Protein AF-A0A2V8J2Q5-F1 (afdb_monomer_lite)

Secondary structure (DSSP, 8-state):
--------------------------------TTS-EEEEEE--SBSSSPPEEEEEE--PPPHHHHHHHHHIIIII-HHHHHHHHHHSPP-EEEE-SSSSPEEEEEEEEEE-TTS-EEEEEEESS-TTSS-TTTS-B---S-----

Structure (mmCIF, N/CA/C/O backbone):
data_AF-A0A2V8J2Q5-F1
#
_entry.id   AF-A0A2V8J2Q5-F1
#
loop_
_atom_site.group_PDB
_atom_site.id
_atom_site.type_symbol
_atom_site.label_atom_id
_atom_site.label_alt_id
_atom_site.label_comp_id
_atom_site.label_asym_id
_atom_site.label_entity_id
_atom_site.label_seq_id
_atom_site.pdbx_PDB_ins_code
_atom_site.Cartn_x
_atom_site.Cartn_y
_atom_site.Cartn_z
_atom_site.occupancy
_atom_site.B_iso_or_equiv
_atom_site.auth_seq_id
_atom_site.auth_comp_id
_atom_site.auth_asym_id
_atom_site.auth_atom_id
_atom_site.pdbx_PDB_model_num
ATOM 1 N N . MET A 1 1 ? -79.324 -32.728 1.734 1.00 37.50 1 MET A N 1
ATOM 2 C CA . MET A 1 1 ? -79.249 -34.177 1.435 1.00 37.50 1 MET A CA 1
ATOM 3 C C . MET A 1 1 ? -77.929 -34.724 1.986 1.00 37.50 1 MET A C 1
ATOM 5 O O . MET A 1 1 ? -76.905 -34.124 1.710 1.00 37.50 1 MET A O 1
ATOM 9 N N . LYS A 1 2 ? -78.030 -35.762 2.841 1.00 36.53 2 LYS A N 1
ATOM 10 C CA . LYS A 1 2 ? -77.067 -36.808 3.298 1.00 36.53 2 LYS A CA 1
ATOM 11 C C . LYS A 1 2 ? -75.660 -36.822 2.669 1.00 36.53 2 LYS A C 1
ATOM 13 O O . LYS A 1 2 ? -75.556 -36.625 1.472 1.00 36.53 2 LYS A O 1
ATOM 18 N N . SER A 1 3 ? -74.569 -37.282 3.284 1.00 37.94 3 SER A N 1
ATOM 19 C CA . SER A 1 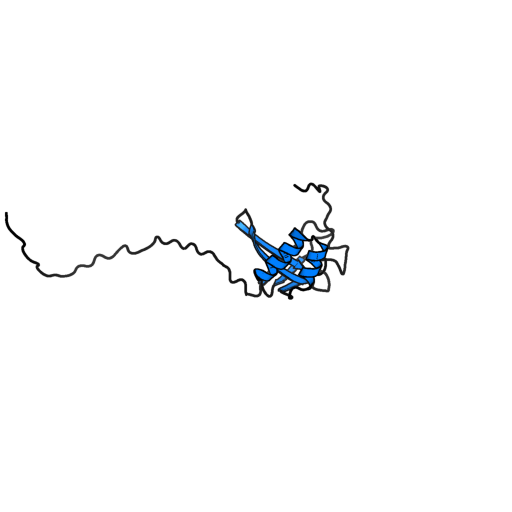3 ? -74.103 -37.591 4.650 1.00 37.94 3 SER A CA 1
ATOM 20 C C . SER A 1 3 ? -72.655 -38.084 4.468 1.00 37.94 3 SER A C 1
ATOM 22 O O . SER A 1 3 ? -72.364 -38.792 3.507 1.00 37.94 3 SER A O 1
ATOM 24 N N . ASN A 1 4 ? -71.778 -37.760 5.414 1.00 47.53 4 ASN A N 1
ATOM 25 C CA . ASN A 1 4 ? -70.384 -38.209 5.499 1.00 47.53 4 ASN A CA 1
ATOM 26 C C . ASN A 1 4 ? -70.269 -39.751 5.608 1.00 47.53 4 ASN A C 1
ATOM 28 O O . ASN A 1 4 ? -70.991 -40.347 6.411 1.00 47.53 4 ASN A O 1
ATOM 32 N N . ARG A 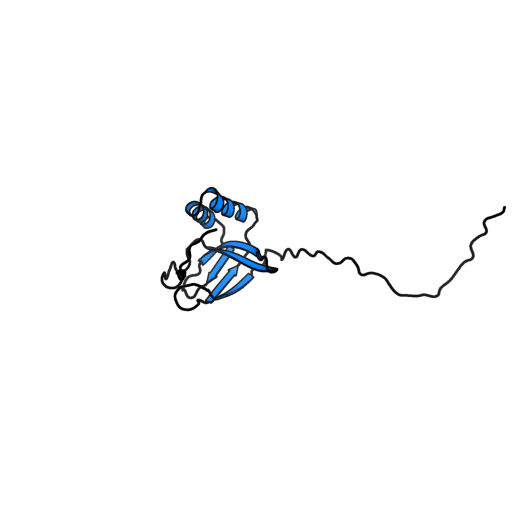1 5 ? -69.335 -40.398 4.886 1.00 42.78 5 ARG A N 1
ATOM 33 C CA . ARG A 1 5 ? -68.896 -41.788 5.151 1.00 42.78 5 ARG A CA 1
ATOM 34 C C . ARG A 1 5 ? -67.396 -41.992 4.893 1.00 42.78 5 ARG A C 1
ATOM 36 O O . ARG A 1 5 ? -66.967 -42.193 3.769 1.00 42.78 5 ARG A O 1
ATOM 43 N N . LEU A 1 6 ? -66.661 -41.957 6.004 1.00 45.00 6 LEU A N 1
ATOM 44 C CA . LEU A 1 6 ? -65.717 -42.965 6.508 1.00 45.00 6 LEU A CA 1
ATOM 45 C C . LEU A 1 6 ? -64.639 -43.558 5.579 1.00 45.00 6 LEU A C 1
ATOM 47 O O . LEU A 1 6 ? -64.903 -44.284 4.627 1.00 45.00 6 LEU A O 1
ATOM 51 N N . LEU A 1 7 ? -63.407 -43.341 6.051 1.00 53.78 7 LEU A N 1
ATOM 52 C CA . LEU A 1 7 ? -62.160 -44.064 5.818 1.00 53.78 7 LEU A CA 1
ATOM 53 C C . LEU A 1 7 ? -62.306 -45.558 5.467 1.00 53.78 7 LEU A C 1
ATOM 55 O O . LEU A 1 7 ? -62.964 -46.314 6.185 1.00 53.78 7 LEU A O 1
ATOM 59 N N . ARG A 1 8 ? -61.476 -46.026 4.525 1.00 44.12 8 ARG A N 1
ATOM 60 C CA . ARG A 1 8 ? -60.914 -47.384 4.581 1.00 44.12 8 ARG A CA 1
ATOM 61 C C . ARG A 1 8 ? -59.429 -47.382 4.193 1.00 44.12 8 ARG A C 1
ATOM 63 O O . ARG A 1 8 ? -58.998 -46.646 3.317 1.00 44.12 8 ARG A O 1
ATOM 70 N N . ARG A 1 9 ? -58.664 -48.155 4.962 1.00 44.25 9 ARG A N 1
ATOM 71 C CA . ARG A 1 9 ? -57.205 -48.147 5.146 1.00 44.25 9 ARG A CA 1
ATOM 72 C C . ARG A 1 9 ? -56.430 -48.897 4.038 1.00 44.25 9 ARG A C 1
ATOM 74 O O . ARG A 1 9 ? -56.754 -50.055 3.825 1.00 44.25 9 ARG A O 1
ATOM 81 N N . GLY A 1 10 ? -55.399 -48.232 3.482 1.00 40.62 10 GLY A N 1
ATOM 82 C CA . GLY A 1 10 ? -54.043 -48.661 3.023 1.00 40.62 10 GLY A CA 1
ATOM 83 C C . GLY A 1 10 ? -53.807 -49.930 2.168 1.00 40.62 10 GLY A C 1
ATOM 84 O O . GLY A 1 10 ? -54.739 -50.691 1.944 1.00 40.62 10 GLY A O 1
ATOM 85 N N . PRO A 1 11 ? -52.541 -50.242 1.781 1.00 48.88 11 PRO A N 1
ATOM 86 C CA . PRO A 1 11 ? -51.331 -49.404 1.698 1.00 48.88 11 PRO A CA 1
ATOM 87 C C . PRO A 1 11 ? -50.552 -49.523 0.350 1.00 48.88 11 PRO A C 1
ATOM 89 O O . PRO A 1 11 ? -50.787 -50.416 -0.450 1.00 48.88 11 PRO A O 1
ATOM 92 N N . ALA A 1 12 ? -49.566 -48.632 0.177 1.00 41.12 12 ALA A N 1
ATOM 93 C CA . ALA A 1 12 ? -48.319 -48.791 -0.589 1.00 41.12 12 ALA A CA 1
ATOM 94 C C . ALA A 1 12 ? -48.363 -49.174 -2.088 1.00 41.12 12 ALA A C 1
ATOM 96 O O . ALA A 1 12 ? -48.420 -50.343 -2.448 1.00 41.12 12 ALA A O 1
ATOM 97 N N . LEU A 1 13 ? -48.060 -48.200 -2.950 1.00 40.56 13 LEU A N 1
ATOM 98 C CA . LEU A 1 13 ? -46.959 -48.366 -3.904 1.00 40.56 13 LEU A CA 1
ATOM 99 C C . LEU A 1 13 ? -46.313 -46.998 -4.159 1.00 40.56 13 LEU A C 1
ATOM 101 O O . LEU A 1 13 ? -46.985 -46.021 -4.480 1.00 40.56 13 LEU A O 1
ATOM 105 N N . ALA A 1 14 ? -45.010 -46.935 -3.912 1.00 44.44 14 ALA A N 1
ATOM 106 C CA . ALA A 1 14 ? -44.181 -45.748 -4.007 1.00 44.44 14 ALA A CA 1
ATOM 107 C C . ALA A 1 14 ? -44.073 -45.234 -5.450 1.00 44.44 14 ALA A C 1
ATOM 109 O O . ALA A 1 14 ? -43.756 -45.997 -6.359 1.00 44.44 14 ALA A O 1
ATOM 110 N N . LEU A 1 15 ? -44.234 -43.923 -5.630 1.00 44.66 15 LEU A N 1
ATOM 111 C CA . LEU A 1 15 ? -43.688 -43.192 -6.770 1.00 44.66 15 LEU A CA 1
ATOM 112 C C . LEU A 1 15 ? -42.799 -42.075 -6.224 1.00 44.66 15 LEU A C 1
ATOM 114 O O . LEU A 1 15 ? -43.253 -41.097 -5.636 1.00 44.66 15 LEU A O 1
ATOM 118 N N . VAL A 1 16 ? -41.502 -42.325 -6.358 1.00 48.34 16 VAL A N 1
ATOM 119 C CA . VAL A 1 16 ? -40.398 -41.386 -6.179 1.00 48.34 16 VAL A CA 1
ATOM 120 C C . VAL A 1 16 ? -40.460 -40.333 -7.298 1.00 48.34 16 VAL A C 1
ATOM 122 O O . VAL A 1 16 ? -40.973 -40.623 -8.375 1.00 48.34 16 VAL A O 1
ATOM 125 N N . VAL A 1 17 ? -39.845 -39.170 -7.039 1.00 42.78 17 VAL A N 1
ATOM 126 C CA . VAL A 1 17 ? -39.362 -38.126 -7.975 1.00 42.78 17 VAL A CA 1
ATOM 127 C C . VAL A 1 17 ? -40.107 -36.784 -7.882 1.00 42.78 17 VAL A C 1
ATOM 129 O O . VAL A 1 17 ? -41.159 -36.594 -8.478 1.00 42.78 17 VAL A O 1
ATOM 132 N N . ALA A 1 18 ? -39.491 -35.840 -7.153 1.00 41.97 18 ALA A N 1
ATOM 133 C CA . ALA A 1 18 ? -39.122 -34.478 -7.595 1.00 41.97 18 ALA A CA 1
ATOM 134 C C . ALA A 1 18 ? -39.064 -33.514 -6.393 1.00 41.97 18 ALA A C 1
ATOM 136 O O . ALA A 1 18 ? -39.869 -32.597 -6.249 1.00 41.97 18 ALA A O 1
ATOM 137 N N . GLY A 1 19 ? -38.110 -33.749 -5.490 1.00 40.06 19 GLY A N 1
ATOM 138 C CA . GLY A 1 19 ? -37.773 -32.818 -4.419 1.00 40.06 19 GLY A CA 1
ATOM 139 C C . GLY A 1 19 ? -36.586 -31.943 -4.815 1.00 40.06 19 GLY A C 1
ATOM 140 O O . GLY A 1 19 ? -35.529 -32.471 -5.141 1.00 40.06 19 GLY A O 1
ATOM 141 N N . THR A 1 20 ? -36.777 -30.626 -4.681 1.00 50.62 20 THR A N 1
ATOM 142 C CA . THR A 1 20 ? -35.773 -29.557 -4.485 1.00 50.62 20 THR A CA 1
ATOM 143 C C . THR A 1 20 ? -34.857 -29.174 -5.654 1.00 50.62 20 THR A C 1
ATOM 145 O O . THR A 1 20 ? -34.080 -30.002 -6.101 1.00 50.62 20 THR A O 1
ATOM 148 N N . LEU A 1 21 ? -34.899 -27.891 -6.069 1.00 45.94 21 LEU A N 1
ATOM 149 C CA . LEU A 1 21 ? -33.755 -27.048 -6.500 1.00 45.94 21 LEU A CA 1
ATOM 150 C C . LEU A 1 21 ? -34.249 -25.672 -7.012 1.00 45.94 21 LEU A C 1
ATOM 152 O O . LEU A 1 21 ? -34.377 -25.458 -8.210 1.00 45.94 21 LEU A O 1
ATOM 156 N N . ALA A 1 22 ? -34.534 -24.723 -6.114 1.00 48.03 22 ALA A N 1
ATOM 157 C CA . ALA A 1 22 ? -34.639 -23.299 -6.479 1.00 48.03 22 ALA A CA 1
ATOM 158 C C . ALA A 1 22 ? -34.432 -22.392 -5.253 1.00 48.03 22 ALA A C 1
ATOM 160 O O . ALA A 1 22 ? -35.303 -21.626 -4.859 1.00 48.03 22 ALA A O 1
ATOM 161 N N . ALA A 1 23 ? -33.268 -22.500 -4.620 1.00 47.06 23 ALA A N 1
ATOM 162 C CA . ALA A 1 23 ? -32.768 -21.475 -3.709 1.00 47.06 23 ALA A CA 1
ATOM 163 C C . ALA A 1 23 ? -31.301 -21.233 -4.065 1.00 47.06 23 ALA A C 1
ATOM 165 O O . ALA A 1 23 ? -30.387 -21.708 -3.396 1.00 47.06 23 ALA A O 1
ATOM 166 N N . SER A 1 24 ? -31.084 -20.556 -5.192 1.00 51.16 24 SER A N 1
ATOM 167 C CA . SER A 1 24 ? -29.772 -20.125 -5.674 1.00 51.16 24 SER A CA 1
ATOM 168 C C . SER A 1 24 ? -29.247 -18.991 -4.790 1.00 51.16 24 SER A C 1
ATOM 170 O O . SER A 1 24 ? -29.347 -17.818 -5.114 1.00 51.16 24 SER A O 1
ATOM 172 N N . ILE A 1 25 ? -28.780 -19.364 -3.605 1.00 49.66 25 ILE A N 1
ATOM 173 C CA . ILE A 1 25 ? -27.554 -18.897 -2.960 1.00 49.66 25 ILE A CA 1
ATOM 174 C C . ILE A 1 25 ? -26.980 -17.571 -3.523 1.00 49.66 25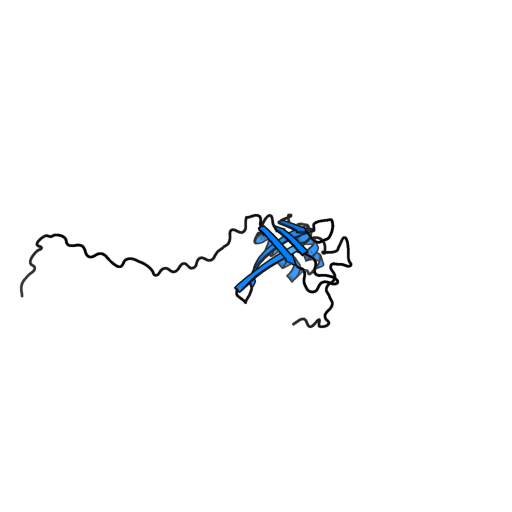 ILE A C 1
ATOM 176 O O . ILE A 1 25 ? -26.067 -17.583 -4.347 1.00 49.66 25 ILE A O 1
ATOM 180 N N . LEU A 1 26 ? -27.409 -16.423 -2.991 1.00 41.59 26 LEU A N 1
ATOM 181 C CA . LEU A 1 26 ? -26.574 -15.215 -2.965 1.00 41.59 26 LEU A CA 1
ATOM 182 C C . LEU A 1 26 ? -25.474 -15.435 -1.916 1.00 41.59 26 LEU A C 1
ATOM 184 O O . LEU A 1 26 ? -25.548 -14.956 -0.787 1.00 41.59 26 LEU A O 1
ATOM 188 N N . ARG A 1 27 ? -24.453 -16.220 -2.266 1.00 48.19 27 ARG A N 1
ATOM 189 C CA . ARG A 1 27 ? -23.185 -16.218 -1.532 1.00 48.19 27 ARG A CA 1
ATOM 190 C C . ARG A 1 27 ? -22.478 -14.931 -1.933 1.00 48.19 27 ARG A C 1
ATOM 192 O O . ARG A 1 27 ? -21.704 -14.920 -2.883 1.00 48.19 27 ARG A O 1
ATOM 199 N N . VAL A 1 28 ? -22.755 -13.850 -1.204 1.00 44.91 28 VAL A N 1
ATOM 200 C CA . VAL A 1 28 ? -21.767 -12.784 -1.025 1.00 44.91 28 VAL A CA 1
ATOM 201 C C . VAL A 1 28 ? -20.544 -13.492 -0.459 1.00 44.91 28 VAL A C 1
ATOM 203 O O . VAL A 1 28 ? -20.524 -13.878 0.709 1.00 44.91 28 VAL A O 1
ATOM 206 N N . GLN A 1 29 ? -19.569 -13.785 -1.316 1.00 43.94 29 GLN A N 1
ATOM 207 C CA . GLN A 1 29 ? -18.270 -14.237 -0.860 1.00 43.94 29 GLN A CA 1
ATOM 208 C C . GLN A 1 29 ? -17.616 -13.029 -0.199 1.00 43.94 29 GLN A C 1
ATOM 210 O O . GLN A 1 29 ? -16.867 -12.279 -0.812 1.00 43.94 29 GLN A O 1
ATOM 215 N N . ALA A 1 30 ? -17.910 -12.835 1.082 1.00 49.88 30 ALA A N 1
ATOM 216 C CA . ALA A 1 30 ? -16.912 -12.298 1.978 1.00 49.88 30 ALA A CA 1
ATOM 217 C C . ALA A 1 30 ? -15.795 -13.352 2.015 1.00 49.88 30 ALA A C 1
ATOM 219 O O . ALA A 1 30 ? -15.808 -14.248 2.859 1.00 49.88 30 ALA A O 1
ATOM 220 N N . GLN A 1 31 ? -14.890 -13.322 1.026 1.00 49.91 31 GLN A N 1
ATOM 221 C CA . GLN A 1 31 ? -13.609 -14.018 1.124 1.00 49.91 31 GLN A CA 1
ATOM 222 C C . GLN A 1 31 ? -13.038 -13.676 2.496 1.00 49.91 31 GLN A C 1
ATOM 224 O O . GLN A 1 31 ? -13.092 -12.520 2.924 1.00 49.91 31 GLN A O 1
ATOM 229 N N . ALA A 1 32 ? -12.603 -14.697 3.229 1.00 51.78 32 ALA A N 1
ATOM 230 C CA . ALA A 1 32 ? -12.105 -14.537 4.581 1.00 51.78 32 ALA A CA 1
ATOM 231 C C . ALA A 1 32 ? -10.915 -13.565 4.556 1.00 51.78 32 ALA A C 1
ATOM 233 O O . ALA A 1 32 ? -9.800 -13.962 4.238 1.00 51.78 32 ALA A O 1
ATOM 234 N N . LYS A 1 33 ? -11.166 -12.289 4.881 1.00 58.72 33 LYS A N 1
ATOM 235 C CA . LYS A 1 33 ? -10.202 -11.174 4.919 1.00 58.72 33 LYS A CA 1
ATOM 236 C C . LYS A 1 33 ? -9.156 -11.324 6.043 1.00 58.72 33 LYS A C 1
ATOM 238 O O . LYS A 1 33 ? -8.818 -10.357 6.718 1.00 58.72 33 LYS A O 1
ATOM 243 N N . GLY A 1 34 ? -8.640 -12.528 6.275 1.00 59.41 34 GLY A N 1
ATOM 244 C CA . GLY A 1 34 ? -7.754 -12.836 7.400 1.00 59.41 34 GLY A CA 1
ATOM 245 C C . GLY A 1 34 ? -6.607 -13.797 7.100 1.00 59.41 34 GLY A C 1
ATOM 246 O O . GLY A 1 34 ? -5.873 -14.125 8.027 1.00 59.41 34 GLY A O 1
ATOM 247 N N . SER A 1 35 ? -6.444 -14.271 5.863 1.00 70.19 35 SER A N 1
ATOM 248 C CA . SER A 1 35 ? -5.312 -15.126 5.487 1.00 70.19 35 SER A CA 1
ATOM 249 C C . SER A 1 35 ? -4.130 -14.325 4.952 1.00 70.19 35 SER A C 1
ATOM 251 O O . SER A 1 35 ? -4.307 -13.247 4.388 1.00 70.19 35 SER A O 1
ATOM 253 N N . VAL A 1 36 ? -2.932 -14.899 5.094 1.00 84.31 36 VAL A N 1
ATOM 254 C CA . VAL A 1 36 ? -1.739 -14.428 4.386 1.00 84.31 36 VAL A CA 1
ATOM 255 C C . VAL A 1 36 ? -1.937 -14.654 2.885 1.00 84.31 36 VAL A C 1
ATOM 257 O O . VAL A 1 36 ? -2.235 -15.773 2.467 1.00 84.31 36 VAL A O 1
ATOM 260 N N . GLU A 1 37 ? -1.753 -13.612 2.082 1.00 92.75 37 GLU A N 1
ATOM 261 C CA . GLU A 1 37 ? -1.920 -13.624 0.630 1.00 92.75 37 GLU A CA 1
ATOM 262 C C . GLU A 1 37 ? -0.618 -13.222 -0.064 1.00 92.75 37 GLU A C 1
ATOM 264 O O . GLU A 1 37 ? 0.082 -12.312 0.374 1.00 92.75 37 GLU A O 1
ATOM 269 N N . ASN A 1 38 ? -0.283 -13.922 -1.149 1.00 94.88 38 ASN A N 1
ATOM 270 C CA . ASN A 1 38 ? 0.937 -13.684 -1.913 1.00 94.88 38 ASN A CA 1
ATOM 271 C C . ASN A 1 38 ? 0.549 -13.291 -3.335 1.00 94.88 38 ASN A C 1
ATOM 273 O O . ASN A 1 38 ? -0.015 -14.101 -4.072 1.00 94.88 38 ASN A O 1
ATOM 277 N N . PHE A 1 39 ? 0.888 -12.070 -3.732 1.00 94.69 39 PHE A N 1
ATOM 278 C CA . PHE A 1 39 ? 0.674 -11.583 -5.088 1.00 94.69 39 PHE A CA 1
ATOM 279 C C . PHE A 1 39 ? 2.003 -11.465 -5.817 1.00 94.69 39 PHE A C 1
ATOM 281 O O . PHE A 1 39 ? 3.021 -11.080 -5.243 1.00 94.69 39 PHE A O 1
ATOM 288 N N . THR A 1 40 ? 1.988 -11.775 -7.107 1.00 94.25 40 THR A N 1
ATOM 289 C CA . THR A 1 40 ? 3.084 -11.466 -8.025 1.00 94.25 40 THR A CA 1
ATOM 290 C C . THR A 1 40 ? 2.508 -10.658 -9.173 1.00 94.25 40 THR A C 1
ATOM 292 O O . THR A 1 40 ? 1.488 -11.031 -9.748 1.00 94.25 40 THR A O 1
ATOM 295 N N . ALA A 1 41 ? 3.146 -9.538 -9.479 1.00 91.81 41 ALA A N 1
ATOM 296 C CA . ALA A 1 41 ? 2.718 -8.604 -10.501 1.00 91.81 41 ALA A CA 1
ATOM 297 C C . ALA A 1 41 ? 3.930 -8.048 -11.253 1.00 91.81 41 ALA A C 1
ATOM 299 O O . ALA A 1 41 ? 5.080 -8.212 -10.846 1.00 91.81 41 ALA A O 1
ATOM 300 N N . THR A 1 42 ? 3.664 -7.363 -12.356 1.00 91.81 42 THR A N 1
ATOM 301 C CA . THR A 1 42 ? 4.672 -6.615 -13.104 1.00 91.81 42 THR A CA 1
ATOM 302 C C . THR A 1 42 ? 4.210 -5.174 -13.207 1.00 91.81 42 THR A C 1
ATOM 304 O O . THR A 1 42 ? 3.065 -4.913 -13.582 1.00 91.81 42 THR A O 1
ATOM 307 N N . ALA A 1 43 ? 5.084 -4.239 -12.845 1.00 89.19 43 ALA A N 1
ATOM 308 C CA . ALA A 1 43 ? 4.781 -2.822 -12.906 1.00 89.19 43 ALA A CA 1
ATOM 309 C C . ALA A 1 43 ? 4.571 -2.370 -14.358 1.00 89.19 43 ALA A C 1
ATOM 311 O O . ALA A 1 43 ? 5.298 -2.767 -15.269 1.00 89.19 43 ALA A O 1
ATOM 312 N N . VAL A 1 44 ? 3.591 -1.494 -14.563 1.00 89.00 44 VAL A N 1
ATOM 313 C CA . VAL A 1 44 ? 3.314 -0.849 -15.852 1.00 89.00 44 VAL A CA 1
ATOM 314 C C . VAL A 1 44 ? 3.418 0.664 -15.696 1.00 89.00 44 VAL A C 1
ATOM 316 O O . VAL A 1 44 ? 3.191 1.193 -14.610 1.00 89.00 44 VAL A O 1
ATOM 319 N N . ASN A 1 45 ? 3.744 1.371 -16.783 1.00 86.00 45 ASN A N 1
ATOM 320 C CA . ASN A 1 45 ? 3.890 2.836 -16.809 1.00 86.00 45 ASN A CA 1
ATOM 321 C C . ASN A 1 45 ? 4.926 3.407 -15.819 1.00 86.00 45 ASN A C 1
ATOM 323 O O . ASN A 1 45 ? 4.828 4.568 -15.420 1.00 86.00 45 ASN A O 1
ATOM 327 N N . VAL A 1 46 ? 5.935 2.615 -15.459 1.00 82.88 46 VAL A N 1
ATOM 328 C CA . VAL A 1 46 ? 7.136 3.076 -14.751 1.00 82.88 46 VAL A CA 1
ATOM 329 C C . VAL A 1 46 ? 8.282 3.285 -15.741 1.00 82.88 46 VAL A C 1
ATOM 331 O O . VAL A 1 46 ? 8.303 2.677 -16.814 1.00 82.88 46 VAL A O 1
ATOM 334 N N . THR A 1 47 ? 9.216 4.174 -15.420 1.00 79.44 47 THR A N 1
ATOM 335 C CA . THR A 1 47 ? 10.406 4.419 -16.236 1.00 79.44 47 THR A CA 1
ATOM 336 C C . THR A 1 47 ? 11.341 3.215 -16.212 1.00 79.44 47 THR A C 1
ATOM 338 O O . THR A 1 47 ? 11.613 2.668 -15.149 1.00 79.44 47 THR A O 1
ATOM 341 N N . GLY A 1 48 ? 11.921 2.874 -17.363 1.00 74.62 48 GLY A N 1
ATOM 342 C CA . GLY A 1 48 ? 12.828 1.732 -17.486 1.00 74.62 48 GLY A CA 1
ATOM 343 C C . GLY A 1 48 ? 12.100 0.445 -17.875 1.00 74.62 48 GLY A C 1
ATOM 344 O O . GLY A 1 48 ? 11.044 0.486 -18.506 1.00 74.62 48 GLY A O 1
ATOM 345 N N . ALA A 1 49 ? 12.707 -0.700 -17.563 1.00 73.62 49 ALA A N 1
ATOM 346 C CA . ALA A 1 49 ? 12.093 -2.000 -17.809 1.00 73.62 49 ALA A CA 1
ATOM 347 C C . ALA A 1 49 ? 10.965 -2.265 -16.792 1.00 73.62 49 ALA A C 1
ATOM 349 O O . ALA A 1 49 ? 11.096 -1.844 -15.642 1.00 73.62 49 ALA A O 1
ATOM 350 N N . PRO A 1 50 ? 9.886 -2.974 -17.180 1.00 81.31 50 PRO A N 1
ATOM 351 C CA . PRO A 1 50 ? 8.858 -3.411 -16.241 1.00 81.31 50 PRO A CA 1
ATOM 352 C C . PRO A 1 50 ? 9.468 -4.161 -15.048 1.00 81.31 50 PRO A C 1
ATOM 354 O O . PRO A 1 50 ? 10.163 -5.161 -15.233 1.00 81.31 50 PRO A O 1
ATOM 357 N N . ASP A 1 51 ? 9.212 -3.670 -13.835 1.00 85.81 51 ASP A N 1
ATOM 358 C CA . ASP A 1 51 ? 9.781 -4.218 -12.601 1.00 85.81 51 ASP A CA 1
ATOM 359 C C . ASP A 1 51 ? 8.865 -5.317 -12.028 1.00 85.81 51 ASP A C 1
ATOM 361 O O . ASP A 1 51 ? 7.660 -5.074 -11.868 1.00 85.81 51 ASP A O 1
ATOM 365 N N . PRO A 1 52 ? 9.365 -6.534 -11.735 1.00 90.25 52 PRO A N 1
ATOM 366 C CA . PRO A 1 52 ? 8.584 -7.527 -11.011 1.00 90.25 52 PRO A CA 1
ATOM 367 C C . PRO A 1 52 ? 8.329 -7.065 -9.574 1.00 90.25 52 PRO A C 1
ATOM 369 O O . PRO A 1 52 ? 9.238 -6.650 -8.858 1.00 90.25 52 PRO A O 1
ATOM 372 N N . VAL A 1 53 ? 7.080 -7.197 -9.138 1.00 92.56 53 VAL A N 1
ATOM 373 C CA . VAL A 1 53 ? 6.638 -6.855 -7.788 1.00 92.56 53 VAL A CA 1
ATOM 374 C C . VAL A 1 53 ? 6.056 -8.091 -7.127 1.00 92.56 53 VAL A C 1
ATOM 376 O O . VAL A 1 53 ? 5.196 -8.763 -7.699 1.00 92.56 53 VAL A O 1
ATOM 379 N N . LYS A 1 54 ? 6.484 -8.367 -5.898 1.00 95.12 54 LYS A N 1
ATOM 380 C CA . LYS A 1 54 ? 5.824 -9.334 -5.020 1.00 95.12 54 LYS A CA 1
ATOM 381 C C . LYS A 1 54 ? 5.194 -8.615 -3.842 1.00 95.12 54 LYS A C 1
ATOM 383 O O . LYS A 1 54 ? 5.786 -7.685 -3.301 1.00 95.12 54 LYS A O 1
ATOM 388 N N . ILE A 1 55 ? 4.009 -9.050 -3.440 1.00 95.81 55 ILE A N 1
ATOM 389 C CA . ILE A 1 55 ? 3.305 -8.500 -2.284 1.00 95.81 55 ILE A CA 1
ATOM 390 C C . ILE A 1 55 ? 2.979 -9.659 -1.358 1.00 95.81 55 ILE A C 1
ATOM 392 O O . ILE A 1 55 ? 2.171 -10.515 -1.714 1.00 95.81 55 ILE A O 1
ATOM 396 N N . ASP A 1 56 ? 3.590 -9.654 -0.181 1.00 95.81 56 ASP A N 1
ATOM 397 C CA . ASP A 1 56 ? 3.294 -10.603 0.885 1.00 95.81 56 ASP A CA 1
ATOM 398 C C . ASP A 1 56 ? 2.385 -9.890 1.886 1.00 95.81 56 ASP A C 1
ATOM 400 O O . ASP A 1 56 ? 2.842 -9.117 2.735 1.00 95.81 56 ASP A O 1
ATOM 404 N N . LEU A 1 57 ? 1.077 -10.087 1.749 1.00 95.69 57 LEU A N 1
ATOM 405 C CA . LEU A 1 57 ? 0.073 -9.470 2.600 1.00 95.69 57 LEU A CA 1
ATOM 406 C C . LEU A 1 57 ? -0.233 -10.395 3.776 1.00 95.69 57 LEU A C 1
ATOM 408 O O . LEU A 1 57 ? -0.755 -11.484 3.595 1.00 95.69 57 LEU A O 1
ATOM 412 N N . LEU A 1 58 ? 0.080 -9.966 4.994 1.00 95.00 58 LEU A N 1
ATOM 413 C CA . LEU A 1 58 ? -0.152 -10.742 6.213 1.00 95.00 58 LEU A CA 1
ATOM 414 C C . LEU A 1 58 ? -1.605 -10.656 6.683 1.00 95.00 58 LEU A C 1
ATOM 416 O O . LEU A 1 58 ? -2.118 -11.605 7.271 1.00 95.00 58 LEU A O 1
ATOM 420 N N . ARG A 1 59 ? -2.252 -9.507 6.458 1.00 94.19 59 ARG A N 1
ATOM 421 C CA . ARG A 1 59 ? -3.676 -9.291 6.734 1.00 94.19 59 ARG A CA 1
ATOM 422 C C . ARG A 1 59 ? -4.225 -8.092 5.969 1.00 94.19 59 ARG A C 1
ATOM 424 O O . ARG A 1 59 ? -3.484 -7.190 5.590 1.00 94.19 59 ARG A O 1
ATOM 431 N N . TRP A 1 60 ? -5.545 -8.020 5.866 1.00 94.88 60 TRP A N 1
ATOM 432 C CA . TRP A 1 60 ? -6.249 -6.849 5.347 1.00 94.88 60 TRP A CA 1
ATOM 433 C C . TRP A 1 60 ? -6.399 -5.742 6.400 1.00 94.88 60 TRP A C 1
ATOM 435 O O . TRP A 1 60 ? -6.355 -6.000 7.610 1.00 94.88 60 TRP A O 1
ATOM 445 N N . SER A 1 61 ? -6.596 -4.500 5.942 1.00 94.69 61 SER A N 1
ATOM 446 C CA . SER A 1 61 ? -7.014 -3.405 6.823 1.00 94.69 61 SER A CA 1
ATOM 447 C C . SER A 1 61 ? -8.419 -3.665 7.363 1.00 94.69 61 SER A C 1
ATOM 449 O O . SER A 1 61 ? -9.314 -4.081 6.625 1.00 94.69 61 SER A O 1
ATOM 451 N N . THR A 1 62 ? -8.622 -3.372 8.643 1.00 94.31 62 THR A N 1
ATOM 452 C CA . THR A 1 62 ? -9.954 -3.317 9.253 1.00 94.31 62 THR A CA 1
ATOM 453 C C . THR A 1 62 ? -10.716 -2.087 8.763 1.00 94.31 62 THR A C 1
ATOM 455 O O . THR A 1 62 ? -10.113 -1.120 8.296 1.00 94.31 62 THR A O 1
ATOM 458 N N . ASP A 1 63 ? -12.041 -2.085 8.902 1.00 92.62 63 ASP A N 1
ATOM 459 C CA . ASP A 1 63 ? -12.856 -0.947 8.464 1.00 92.62 63 ASP A CA 1
ATOM 460 C C . ASP A 1 63 ? -12.491 0.351 9.203 1.00 92.62 63 ASP A C 1
ATOM 462 O O . ASP A 1 63 ? -12.359 1.393 8.568 1.00 92.62 63 ASP A O 1
ATOM 466 N N . ALA A 1 64 ? -12.186 0.275 10.503 1.00 93.75 64 ALA A N 1
ATOM 467 C CA . ALA A 1 64 ? -11.732 1.427 11.284 1.00 93.75 64 ALA A CA 1
ATOM 468 C C . ALA A 1 64 ? -10.385 1.989 10.786 1.00 93.75 64 ALA A C 1
ATOM 470 O O . ALA A 1 64 ? -10.228 3.202 10.654 1.00 93.75 64 ALA A O 1
ATOM 471 N N . GLU A 1 65 ? -9.416 1.121 10.470 1.00 95.00 65 GLU A N 1
ATOM 472 C CA . GLU A 1 65 ? -8.130 1.539 9.886 1.00 95.00 65 GLU A CA 1
ATOM 473 C C . GLU A 1 65 ? -8.346 2.205 8.519 1.00 95.00 65 GLU A C 1
ATOM 475 O O . GLU A 1 65 ? -7.722 3.222 8.203 1.00 95.00 65 GLU A O 1
ATOM 480 N N . ARG A 1 66 ? -9.269 1.665 7.712 1.00 94.50 66 ARG A N 1
ATOM 481 C CA . ARG A 1 66 ? -9.596 2.227 6.400 1.00 94.50 66 ARG A CA 1
ATOM 482 C C . ARG A 1 66 ? -10.228 3.604 6.496 1.00 94.50 66 ARG A C 1
ATOM 484 O O . ARG A 1 66 ? -9.806 4.499 5.769 1.00 94.50 66 ARG A O 1
ATOM 491 N N . GLU A 1 67 ? -11.218 3.772 7.365 1.00 94.31 67 GLU A N 1
ATOM 492 C CA . GLU A 1 67 ? -11.892 5.053 7.579 1.00 94.31 67 GLU A CA 1
ATOM 493 C C . GLU A 1 67 ? -10.903 6.125 8.042 1.00 94.31 67 GLU A C 1
ATOM 495 O O . GLU A 1 67 ? -10.891 7.228 7.502 1.00 94.31 67 GLU A O 1
ATOM 500 N N . GLN A 1 68 ? -9.999 5.788 8.965 1.00 94.12 68 GLN A N 1
ATOM 501 C CA . GLN A 1 68 ? -8.965 6.717 9.425 1.00 94.12 68 GLN A CA 1
ATOM 502 C C . GLN A 1 68 ? -8.056 7.197 8.289 1.00 94.12 68 GLN A C 1
ATOM 504 O O . GLN A 1 68 ? -7.812 8.397 8.155 1.00 94.12 68 GLN A O 1
ATOM 509 N N . VAL A 1 69 ? -7.557 6.271 7.465 1.00 94.88 69 VAL A N 1
ATOM 510 C CA . VAL A 1 69 ? -6.679 6.598 6.331 1.00 94.88 69 VAL A CA 1
ATOM 511 C C . VAL A 1 69 ? -7.439 7.378 5.251 1.00 94.88 69 VAL A C 1
ATOM 513 O O . VAL A 1 69 ? -6.918 8.355 4.710 1.00 94.88 69 VAL A O 1
ATOM 516 N N . PHE A 1 70 ? -8.680 6.986 4.955 1.00 92.94 70 PHE A N 1
ATOM 517 C CA . PHE A 1 70 ? -9.513 7.630 3.942 1.00 92.94 70 PHE A CA 1
ATOM 518 C C . PHE A 1 70 ? -9.907 9.061 4.326 1.00 92.94 70 PHE A C 1
ATOM 520 O O . PHE A 1 70 ? -9.802 9.963 3.493 1.00 92.94 70 PHE A O 1
ATOM 527 N N . ASN A 1 71 ? -10.301 9.291 5.581 1.00 94.12 71 ASN A N 1
ATOM 528 C CA . ASN A 1 71 ? -10.661 10.623 6.071 1.00 94.12 71 ASN A CA 1
ATOM 529 C C . ASN A 1 71 ? -9.436 11.545 6.081 1.00 94.12 71 ASN A C 1
ATOM 531 O O . ASN A 1 71 ? -9.526 12.702 5.679 1.00 94.12 71 ASN A O 1
ATOM 535 N N . ALA A 1 72 ? -8.261 11.021 6.450 1.00 94.25 72 ALA A N 1
ATOM 536 C CA . ALA A 1 72 ? -7.012 11.776 6.380 1.00 94.25 72 ALA A CA 1
ATOM 537 C C . ALA A 1 72 ? -6.710 12.264 4.954 1.00 94.25 72 ALA A C 1
ATOM 539 O O . ALA A 1 72 ? -6.372 13.432 4.764 1.00 94.25 72 ALA A O 1
ATOM 540 N N . LEU A 1 73 ? -6.879 11.394 3.953 1.00 93.00 73 LEU A N 1
ATOM 541 C CA . LEU A 1 73 ? -6.666 11.752 2.553 1.00 93.00 73 LEU A CA 1
ATOM 542 C C . LEU A 1 73 ? -7.716 12.745 2.038 1.00 93.00 73 LEU A C 1
ATOM 544 O O . LEU A 1 73 ? -7.354 13.736 1.408 1.00 93.00 73 LEU A O 1
ATOM 548 N N . SER A 1 74 ? -8.995 12.488 2.317 1.00 91.50 74 SER A N 1
ATOM 549 C CA . SER A 1 74 ? -10.119 13.231 1.732 1.00 91.50 74 SER A CA 1
ATOM 550 C C . SER A 1 74 ? -10.322 14.612 2.354 1.00 91.50 74 SER A C 1
ATOM 552 O O . SER A 1 74 ? -10.715 15.544 1.659 1.00 91.50 74 SER A O 1
ATOM 554 N N . GLU A 1 75 ? -10.048 14.764 3.651 1.00 92.06 75 GLU A N 1
ATOM 555 C CA . GLU A 1 75 ? -10.314 16.011 4.380 1.00 92.06 75 GLU A CA 1
ATOM 556 C C . GLU A 1 75 ? -9.066 16.883 4.547 1.00 92.06 75 GLU A C 1
ATOM 558 O O . GLU A 1 75 ? -9.161 18.109 4.588 1.00 92.06 75 GLU A O 1
ATOM 563 N N . LYS A 1 76 ? -7.889 16.259 4.687 1.00 90.88 76 LYS A N 1
ATOM 564 C CA . LYS A 1 76 ? -6.656 16.939 5.124 1.00 90.88 76 LYS A CA 1
ATOM 565 C C . LYS A 1 76 ? -5.506 16.839 4.118 1.00 90.88 76 LYS A C 1
ATOM 567 O O . LYS A 1 76 ? -4.499 17.532 4.273 1.00 90.88 76 LYS A O 1
ATOM 572 N N . GLY A 1 77 ? -5.661 16.024 3.074 1.00 91.88 77 GLY A N 1
ATOM 573 C CA . GLY A 1 77 ? -4.716 15.896 1.969 1.00 91.88 77 GLY A CA 1
ATOM 574 C C . GLY A 1 77 ? -3.504 15.005 2.255 1.00 91.88 77 GLY A C 1
ATOM 575 O O . GLY A 1 77 ? -3.396 14.333 3.281 1.00 91.88 77 GLY A O 1
ATOM 576 N N . GLU A 1 78 ? -2.561 15.007 1.310 1.00 90.81 78 GLU A N 1
ATOM 577 C CA . GLU A 1 78 ? -1.451 14.045 1.231 1.00 90.81 78 GLU A CA 1
ATOM 578 C C . GLU A 1 78 ? -0.562 14.010 2.481 1.00 90.81 78 GLU A C 1
ATOM 580 O O . GLU A 1 78 ? -0.224 12.936 2.977 1.00 90.81 78 GLU A O 1
ATOM 585 N N . LYS A 1 79 ? -0.198 15.174 3.032 1.00 92.88 79 LYS A N 1
ATOM 586 C CA . LYS A 1 79 ? 0.694 15.241 4.200 1.00 92.88 79 LYS A CA 1
ATOM 587 C C . LYS A 1 79 ? 0.099 14.518 5.407 1.00 92.88 79 LYS A C 1
ATOM 589 O O . LYS A 1 79 ? 0.811 13.794 6.103 1.00 92.88 79 LYS A O 1
ATOM 594 N N . GLU A 1 80 ? -1.189 14.727 5.664 1.00 94.38 80 GLU A N 1
ATOM 595 C CA . GLU A 1 80 ? -1.850 14.055 6.775 1.00 94.38 80 GLU A CA 1
ATOM 596 C C . GLU A 1 80 ? -2.106 12.585 6.457 1.00 94.38 80 GLU A C 1
ATOM 598 O O . GLU A 1 80 ? -1.918 11.740 7.329 1.00 94.38 80 GLU A O 1
ATOM 603 N N . PHE A 1 81 ? -2.460 12.260 5.212 1.00 94.00 81 PHE A N 1
ATOM 604 C CA . PHE A 1 81 ? -2.546 10.874 4.769 1.00 94.00 81 PHE A CA 1
ATOM 605 C C . PHE A 1 81 ? -1.256 10.102 5.078 1.00 94.00 81 PHE A C 1
ATOM 607 O O . PHE A 1 81 ? -1.327 9.060 5.722 1.00 94.00 81 PHE A O 1
ATOM 614 N N . LEU A 1 82 ? -0.080 10.632 4.724 1.00 93.75 82 LEU A N 1
ATOM 615 C CA . LEU A 1 82 ? 1.206 9.988 5.022 1.00 93.75 82 LEU A CA 1
ATOM 616 C C . LEU A 1 82 ? 1.481 9.895 6.530 1.00 93.75 82 LEU A C 1
ATOM 618 O O . LEU A 1 82 ? 1.959 8.866 7.009 1.00 93.75 82 LEU A O 1
ATOM 622 N N . ASN A 1 83 ? 1.142 10.935 7.297 1.00 95.06 83 ASN A N 1
ATOM 623 C CA . ASN A 1 83 ? 1.254 10.931 8.758 1.00 95.06 83 ASN A CA 1
ATOM 624 C C . ASN A 1 83 ? 0.401 9.815 9.387 1.00 95.06 83 ASN A C 1
ATOM 626 O O . ASN A 1 83 ? 0.900 9.040 10.202 1.00 95.06 83 ASN A O 1
ATOM 630 N N . VAL A 1 84 ? -0.867 9.694 8.988 1.00 95.88 84 VAL A N 1
ATOM 631 C CA . VAL A 1 84 ? -1.777 8.647 9.473 1.00 95.88 84 VAL A CA 1
ATOM 632 C C . VAL A 1 84 ? -1.334 7.269 8.993 1.00 95.88 84 VAL A C 1
ATOM 634 O O . VAL A 1 84 ? -1.257 6.350 9.805 1.00 95.88 84 VAL A O 1
ATOM 637 N N . LEU A 1 85 ? -0.976 7.129 7.715 1.00 96.19 85 LEU A N 1
ATOM 638 C CA . LEU A 1 85 ? -0.520 5.872 7.125 1.00 96.19 85 LEU A CA 1
ATOM 639 C C . LEU A 1 85 ? 0.734 5.338 7.830 1.00 96.19 85 LEU A C 1
ATOM 641 O O . LEU A 1 85 ? 0.795 4.157 8.153 1.00 96.19 85 LEU A O 1
ATOM 645 N N . SER A 1 86 ? 1.703 6.202 8.147 1.00 95.38 86 SER A N 1
ATOM 646 C CA . SER A 1 86 ? 2.935 5.804 8.849 1.00 95.38 86 SER A CA 1
ATOM 647 C C . SER A 1 86 ? 2.708 5.253 10.264 1.00 95.38 86 SER A C 1
ATOM 649 O O . SER A 1 86 ? 3.559 4.539 10.789 1.00 95.38 86 SER A O 1
ATOM 651 N N . LYS A 1 87 ? 1.559 5.562 10.880 1.00 95.94 87 LYS A N 1
ATOM 652 C CA . LYS A 1 87 ? 1.170 5.079 12.215 1.00 95.94 87 LYS A CA 1
ATOM 653 C C . LYS A 1 87 ? 0.364 3.787 12.163 1.00 95.94 87 LYS A C 1
ATOM 655 O O . LYS A 1 87 ? 0.147 3.174 13.206 1.00 95.94 87 LYS A O 1
ATOM 660 N N . GLN A 1 88 ? -0.097 3.387 10.979 1.00 97.00 88 GLN A N 1
ATOM 661 C CA . GLN A 1 88 ? -0.834 2.146 10.827 1.00 97.00 88 GLN A CA 1
ATOM 662 C C . GLN A 1 88 ? 0.089 0.940 11.075 1.00 97.00 88 GLN A C 1
ATOM 664 O O . GLN A 1 88 ? 1.296 0.976 10.793 1.00 97.00 88 GLN A O 1
ATOM 669 N N . PRO A 1 89 ? -0.462 -0.160 11.604 1.00 95.56 89 PRO A N 1
ATOM 670 C CA . PRO A 1 89 ? 0.279 -1.403 11.768 1.00 95.56 89 PRO A CA 1
ATOM 671 C C . PRO A 1 89 ? 0.811 -1.930 10.431 1.00 95.56 89 PRO A C 1
ATOM 673 O O . PRO A 1 89 ? 0.280 -1.642 9.360 1.00 95.56 89 PRO A O 1
ATOM 676 N N . THR A 1 90 ? 1.881 -2.725 10.493 1.00 96.62 90 THR A N 1
ATOM 677 C CA . THR A 1 90 ? 2.411 -3.390 9.298 1.00 96.62 90 THR A CA 1
ATOM 678 C C . THR A 1 90 ? 1.447 -4.499 8.898 1.00 96.62 90 THR A C 1
ATOM 680 O O . THR A 1 90 ? 1.189 -5.410 9.683 1.00 96.62 90 THR A O 1
ATOM 683 N N . LEU A 1 91 ? 0.924 -4.419 7.683 1.00 96.50 91 LEU A N 1
ATOM 684 C CA . LEU A 1 91 ? -0.024 -5.376 7.118 1.00 96.50 91 LEU A CA 1
ATOM 685 C C . LEU A 1 91 ? 0.643 -6.365 6.168 1.00 96.50 91 LEU A C 1
ATOM 687 O O . LEU A 1 91 ? 0.027 -7.352 5.791 1.00 96.50 91 LEU A O 1
ATOM 691 N N . GLY A 1 92 ? 1.886 -6.105 5.773 1.00 96.00 92 GLY A N 1
ATOM 692 C CA . GLY A 1 92 ? 2.617 -6.910 4.809 1.00 96.00 92 GLY A CA 1
ATOM 693 C C . GLY A 1 92 ? 3.826 -6.180 4.252 1.00 96.00 92 GLY A C 1
ATOM 694 O O . GLY A 1 92 ? 4.232 -5.140 4.780 1.00 96.00 92 GLY A O 1
ATOM 695 N N . TYR A 1 93 ? 4.369 -6.719 3.166 1.00 96.12 93 TYR A N 1
ATOM 696 C CA . TYR A 1 93 ? 5.550 -6.186 2.500 1.00 96.12 93 TYR A CA 1
ATOM 697 C C . TYR A 1 93 ? 5.387 -6.172 0.983 1.00 96.12 93 TYR A C 1
ATOM 699 O O . TYR A 1 93 ? 4.814 -7.091 0.403 1.00 96.12 93 TYR A O 1
ATOM 707 N N . VAL A 1 94 ? 5.922 -5.130 0.348 1.00 95.38 94 VAL A N 1
ATOM 708 C CA . VAL A 1 94 ? 6.137 -5.075 -1.100 1.00 95.38 94 VAL A CA 1
ATOM 709 C C . VAL A 1 94 ? 7.619 -5.278 -1.370 1.00 95.38 94 VAL A C 1
ATOM 711 O O . VAL A 1 94 ? 8.456 -4.542 -0.847 1.00 95.38 94 VAL A O 1
ATOM 714 N N . TRP A 1 95 ? 7.931 -6.249 -2.215 1.00 93.75 95 TRP A N 1
ATOM 715 C CA . TRP A 1 95 ? 9.271 -6.520 -2.713 1.00 93.75 95 TRP A CA 1
ATOM 716 C C . TRP A 1 95 ? 9.347 -6.122 -4.181 1.00 93.75 95 TRP A C 1
ATOM 718 O O . TRP A 1 95 ? 8.511 -6.535 -4.986 1.00 93.75 95 TRP A O 1
ATOM 728 N N . THR A 1 96 ? 10.352 -5.325 -4.511 1.00 90.44 96 THR A N 1
ATOM 729 C CA . THR A 1 96 ? 10.686 -4.899 -5.875 1.00 90.44 96 THR A CA 1
ATOM 730 C C . THR A 1 96 ? 12.039 -5.504 -6.261 1.00 90.44 96 THR A C 1
ATOM 732 O O . THR A 1 96 ? 12.589 -6.315 -5.512 1.00 90.44 96 THR A O 1
ATOM 735 N N . SER A 1 97 ? 12.618 -5.114 -7.400 1.00 86.31 97 SER A N 1
ATOM 736 C CA . SER A 1 97 ? 14.021 -5.451 -7.704 1.00 86.31 97 SER A CA 1
ATOM 737 C C . SER A 1 97 ? 15.046 -4.769 -6.783 1.00 86.31 97 SER A C 1
ATOM 739 O O . SER A 1 97 ? 16.246 -5.032 -6.891 1.00 86.31 97 SER A O 1
ATOM 741 N N . GLU A 1 98 ? 14.605 -3.903 -5.866 1.00 84.12 98 GLU A N 1
ATOM 742 C CA . GLU A 1 98 ? 15.458 -3.298 -4.845 1.00 84.12 98 GLU A CA 1
ATOM 743 C C . GLU A 1 98 ? 15.803 -4.288 -3.723 1.00 84.12 98 GLU A C 1
ATOM 745 O O . GLU A 1 98 ? 15.124 -5.284 -3.485 1.00 84.12 98 GLU A O 1
ATOM 750 N N . SER A 1 99 ? 16.871 -3.989 -2.981 1.00 77.69 99 SER A N 1
ATOM 751 C CA . SER A 1 99 ? 17.353 -4.848 -1.894 1.00 77.69 99 SER A CA 1
ATOM 752 C C . SER A 1 99 ? 16.493 -4.806 -0.626 1.00 77.69 99 SER A C 1
ATOM 754 O O . SER A 1 99 ? 16.607 -5.699 0.212 1.00 77.69 99 SER A O 1
ATOM 756 N N . ALA A 1 100 ? 15.657 -3.780 -0.457 1.00 86.50 100 ALA A N 1
ATOM 757 C CA . ALA A 1 100 ? 14.854 -3.571 0.741 1.00 86.50 100 ALA A CA 1
ATOM 758 C C . ALA A 1 100 ? 13.356 -3.576 0.418 1.00 86.50 100 ALA A C 1
ATOM 760 O O . ALA A 1 100 ? 12.901 -2.873 -0.482 1.00 86.50 100 ALA A O 1
ATOM 761 N N . GLY A 1 101 ? 12.595 -4.344 1.200 1.00 90.44 101 GLY A N 1
ATOM 762 C CA . GLY A 1 101 ? 11.138 -4.386 1.118 1.00 90.44 101 GLY A CA 1
ATOM 763 C C . GLY A 1 101 ? 10.477 -3.157 1.747 1.00 90.44 101 GLY A C 1
ATOM 764 O O . GLY A 1 101 ? 10.977 -2.572 2.711 1.00 90.44 101 GLY A O 1
ATOM 765 N N . TYR A 1 102 ? 9.314 -2.792 1.220 1.00 94.88 102 TYR A N 1
ATOM 766 C CA . TYR A 1 102 ? 8.494 -1.683 1.701 1.00 94.88 102 TYR A CA 1
ATOM 767 C C . TYR A 1 102 ? 7.378 -2.200 2.597 1.00 94.88 102 TYR A C 1
ATOM 769 O O . TYR A 1 102 ? 6.717 -3.178 2.261 1.00 94.88 102 TYR A O 1
ATOM 777 N N . SER A 1 103 ? 7.135 -1.543 3.730 1.00 96.25 103 SER A N 1
ATOM 778 C CA . SER A 1 103 ? 6.058 -1.951 4.633 1.00 96.25 103 SER A CA 1
ATOM 779 C C . SER A 1 103 ? 4.702 -1.525 4.082 1.00 96.25 103 SER A C 1
ATOM 781 O O . SER A 1 103 ? 4.471 -0.338 3.856 1.00 96.25 103 SER A O 1
ATOM 783 N N . VAL A 1 104 ? 3.786 -2.477 3.923 1.00 97.38 104 VAL A N 1
ATOM 784 C CA . VAL A 1 104 ? 2.378 -2.200 3.623 1.00 97.38 104 VAL A CA 1
ATOM 785 C C . VAL A 1 104 ? 1.684 -1.769 4.909 1.00 97.38 104 VAL A C 1
ATOM 787 O O . VAL A 1 104 ? 1.777 -2.447 5.930 1.00 97.38 104 VAL A O 1
ATOM 790 N N . ARG A 1 105 ? 0.987 -0.637 4.856 1.00 97.31 105 ARG A N 1
ATOM 791 C CA . ARG A 1 105 ? 0.305 0.014 5.990 1.00 97.31 105 ARG A CA 1
ATOM 792 C C . ARG A 1 105 ? -1.204 0.133 5.791 1.00 97.31 105 ARG A C 1
ATOM 794 O O . ARG A 1 105 ? -1.947 0.382 6.732 1.00 97.31 105 ARG A O 1
ATOM 801 N N . TYR A 1 106 ? -1.653 -0.054 4.558 1.00 96.88 106 TYR A N 1
ATOM 802 C CA . TYR A 1 106 ? -3.053 -0.099 4.173 1.00 96.88 106 TYR A CA 1
ATOM 803 C C . TYR A 1 106 ? -3.217 -1.158 3.090 1.00 96.88 106 TYR A C 1
ATOM 805 O O . TYR A 1 106 ? -2.398 -1.220 2.172 1.00 96.88 106 TYR A O 1
ATOM 813 N N . ALA A 1 107 ? -4.262 -1.973 3.196 1.00 96.31 107 ALA A N 1
ATOM 814 C CA . ALA A 1 107 ? -4.600 -2.992 2.219 1.00 96.31 107 ALA A CA 1
ATOM 815 C C . ALA A 1 107 ? -6.117 -3.138 2.123 1.00 96.31 107 ALA A C 1
ATOM 817 O O . ALA A 1 107 ? -6.800 -3.371 3.123 1.00 96.31 107 ALA A O 1
ATOM 818 N N . TYR A 1 108 ? -6.643 -3.031 0.908 1.00 93.56 108 TYR A N 1
ATOM 819 C CA . TYR A 1 108 ? -8.065 -3.154 0.635 1.00 93.56 108 TYR A CA 1
ATOM 820 C C . TYR A 1 108 ? -8.326 -3.853 -0.695 1.00 93.56 108 TYR A C 1
ATOM 822 O O . TYR A 1 108 ? -7.708 -3.535 -1.705 1.00 93.56 108 TYR A O 1
ATOM 830 N N . GLN A 1 109 ? -9.285 -4.769 -0.687 1.00 91.56 109 GLN A N 1
ATOM 831 C CA . GLN A 1 109 ? -9.765 -5.482 -1.861 1.00 91.56 109 GLN A CA 1
ATOM 832 C C . GLN A 1 109 ? -11.149 -4.946 -2.231 1.00 91.56 109 GLN A C 1
ATOM 834 O O . GLN A 1 109 ? -12.025 -4.817 -1.371 1.00 91.56 109 GLN A O 1
ATOM 839 N N . THR A 1 110 ? -11.358 -4.644 -3.508 1.00 89.31 110 THR A N 1
ATOM 840 C CA . THR A 1 110 ? -12.655 -4.243 -4.055 1.00 89.31 110 THR A CA 1
ATOM 841 C C . THR A 1 110 ? -12.903 -4.924 -5.387 1.00 89.31 110 THR A C 1
ATOM 843 O O . THR A 1 110 ? -11.968 -5.249 -6.111 1.00 89.31 110 THR A O 1
ATOM 846 N N . VAL A 1 111 ? -14.173 -5.092 -5.737 1.00 88.81 111 VAL A N 1
ATOM 847 C CA . VAL A 1 111 ? -14.563 -5.514 -7.082 1.00 88.81 111 VAL A CA 1
ATOM 848 C C . VAL A 1 111 ? -14.505 -4.289 -7.995 1.00 88.81 111 VAL A C 1
ATOM 850 O O . VAL A 1 111 ? -15.003 -3.215 -7.645 1.00 88.81 111 VAL A O 1
ATOM 853 N N . ALA A 1 112 ? -13.827 -4.425 -9.125 1.00 85.50 112 ALA A N 1
ATOM 854 C CA . ALA A 1 112 ? -13.771 -3.435 -10.182 1.00 85.50 112 ALA A CA 1
ATOM 855 C C . ALA A 1 112 ? -15.079 -3.450 -11.006 1.00 85.50 112 ALA A C 1
ATOM 857 O O . ALA A 1 112 ? -15.811 -4.441 -10.986 1.00 85.50 112 ALA A O 1
ATOM 858 N N . PRO A 1 113 ? -15.417 -2.362 -11.725 1.00 83.88 113 PRO A N 1
ATOM 859 C CA . PRO A 1 113 ? -16.684 -2.263 -12.464 1.00 83.88 113 PRO A CA 1
ATOM 860 C C . PRO A 1 113 ? -16.895 -3.345 -13.535 1.00 83.88 113 PRO A C 1
ATOM 862 O O . PRO A 1 113 ? -18.028 -3.644 -13.895 1.00 83.88 113 PRO A O 1
ATOM 865 N N . ASP A 1 114 ? -15.809 -3.925 -14.038 1.00 87.31 114 ASP A N 1
ATOM 866 C CA . ASP A 1 114 ? -15.775 -5.031 -14.998 1.00 87.31 114 ASP A CA 1
ATOM 867 C C . ASP A 1 114 ? -15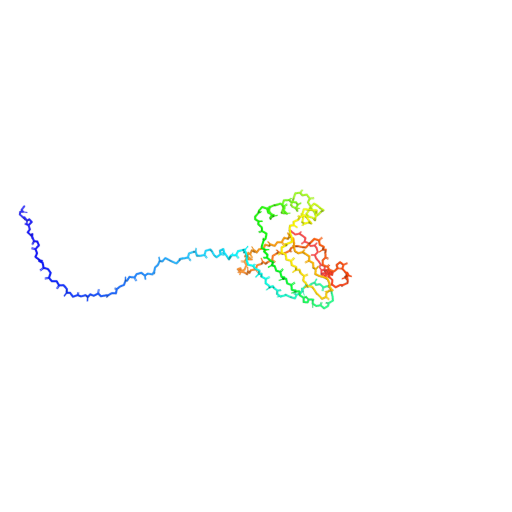.939 -6.416 -14.340 1.00 87.31 114 ASP A C 1
ATOM 869 O O . ASP A 1 114 ? -15.881 -7.438 -15.021 1.00 87.31 114 ASP A O 1
ATOM 873 N N . GLY A 1 115 ? -16.147 -6.463 -13.021 1.00 88.06 115 GLY A N 1
ATOM 874 C CA . GLY A 1 115 ? -16.194 -7.694 -12.235 1.00 88.06 115 GLY A CA 1
ATOM 875 C C . GLY A 1 115 ? -14.814 -8.241 -11.862 1.00 88.06 115 GLY A C 1
ATOM 876 O O . GLY A 1 115 ? -14.742 -9.279 -11.205 1.00 88.06 115 GLY A O 1
ATOM 877 N N . GLY A 1 116 ? -13.730 -7.560 -12.249 1.00 88.38 116 GLY A N 1
ATOM 878 C CA . GLY A 1 116 ? -12.374 -7.919 -11.857 1.00 88.38 116 GLY A CA 1
ATOM 879 C C . GLY A 1 116 ? -12.115 -7.668 -10.373 1.00 88.38 116 GLY A C 1
ATOM 880 O O . GLY A 1 116 ? -12.811 -6.903 -9.710 1.00 88.38 116 GLY A O 1
ATOM 881 N N . GLU A 1 117 ? -11.079 -8.293 -9.831 1.00 90.31 117 GLU A N 1
ATOM 882 C CA . GLU A 1 117 ? -10.621 -8.014 -8.475 1.00 90.31 117 GLU A CA 1
ATOM 883 C C . GLU A 1 117 ? -9.569 -6.900 -8.493 1.00 90.31 117 GLU A C 1
ATOM 885 O O . GLU A 1 117 ? -8.604 -6.941 -9.257 1.00 90.31 117 GLU A O 1
ATOM 890 N N . ARG A 1 118 ? -9.741 -5.890 -7.638 1.00 91.00 118 ARG A N 1
ATOM 891 C CA . ARG A 1 118 ? -8.776 -4.811 -7.439 1.00 91.00 118 ARG A CA 1
ATOM 892 C C . ARG A 1 118 ? -8.261 -4.833 -6.010 1.00 91.00 118 ARG A C 1
ATOM 894 O O . ARG A 1 118 ? -8.996 -4.545 -5.067 1.00 91.00 118 ARG A O 1
ATOM 901 N N . VAL A 1 119 ? -6.963 -5.067 -5.883 1.00 92.31 119 VAL A N 1
ATOM 902 C CA . VAL A 1 119 ? -6.221 -4.936 -4.631 1.00 92.31 119 VAL A CA 1
ATOM 903 C C . VAL A 1 119 ? -5.527 -3.578 -4.603 1.00 92.31 119 VAL A C 1
ATOM 905 O O . VAL A 1 119 ? -4.788 -3.219 -5.517 1.00 92.31 119 VAL A O 1
ATOM 908 N N . VAL A 1 120 ? -5.786 -2.806 -3.554 1.00 93.69 120 VAL A N 1
ATOM 909 C CA . VAL A 1 120 ? -5.172 -1.507 -3.284 1.00 93.69 120 VAL A CA 1
ATOM 910 C C . VAL A 1 120 ? -4.314 -1.646 -2.041 1.00 93.69 120 VAL A C 1
ATOM 912 O O . VAL A 1 120 ? -4.829 -1.936 -0.962 1.00 93.69 120 VAL A O 1
ATOM 915 N N . VAL A 1 121 ? -3.016 -1.401 -2.184 1.00 95.31 121 VAL A N 1
ATOM 916 C CA . VAL A 1 121 ? -2.066 -1.359 -1.070 1.00 95.31 121 VAL A CA 1
ATOM 917 C C . VAL A 1 121 ? -1.383 -0.000 -1.011 1.00 95.31 121 VAL A C 1
ATOM 919 O O . VAL A 1 121 ? -1.203 0.646 -2.042 1.00 95.31 121 VAL A O 1
ATOM 922 N N . ALA A 1 122 ? -0.996 0.434 0.187 1.00 95.50 122 ALA A N 1
ATOM 923 C CA . ALA A 1 122 ? -0.181 1.632 0.363 1.00 95.50 122 ALA A CA 1
ATOM 924 C C . ALA A 1 122 ? 0.976 1.381 1.331 1.00 95.50 122 ALA A C 1
ATOM 926 O O . ALA A 1 122 ? 0.831 0.664 2.327 1.00 95.50 122 ALA A O 1
ATOM 927 N N . THR A 1 123 ? 2.116 1.997 1.027 1.00 95.25 123 THR A N 1
ATOM 928 C CA . THR A 1 123 ? 3.362 1.906 1.788 1.00 95.25 123 THR A CA 1
ATOM 929 C C . THR A 1 123 ? 3.677 3.234 2.473 1.00 95.25 123 THR A C 1
ATOM 931 O O . THR A 1 123 ? 3.312 4.301 1.985 1.00 95.25 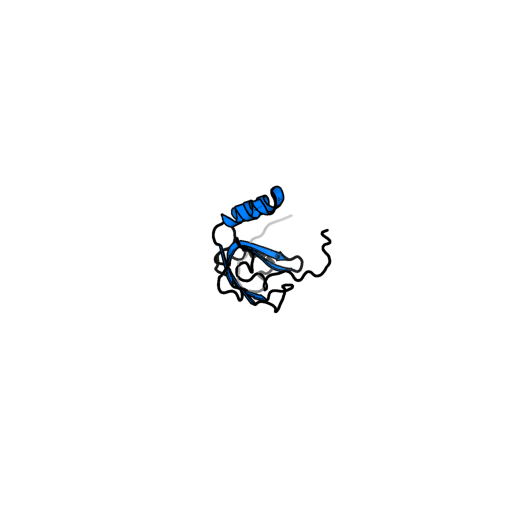123 THR A O 1
ATOM 934 N N . ASP A 1 124 ? 4.364 3.183 3.614 1.00 91.19 124 ASP A N 1
ATOM 935 C CA . ASP A 1 124 ? 4.823 4.379 4.351 1.00 91.19 124 ASP A CA 1
ATOM 936 C C . ASP A 1 124 ? 5.993 5.109 3.675 1.00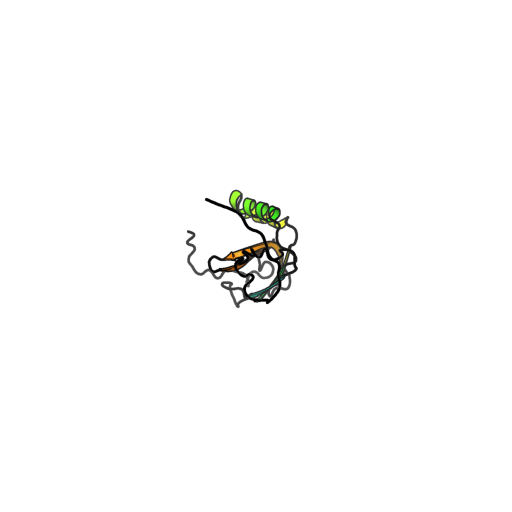 91.19 124 ASP A C 1
ATOM 938 O O . ASP A 1 124 ? 6.283 6.265 3.992 1.00 91.19 124 ASP A O 1
ATOM 942 N N . LYS A 1 125 ? 6.676 4.436 2.750 1.00 90.81 125 LYS A N 1
ATOM 943 C CA . LYS A 1 125 ? 7.754 4.991 1.936 1.00 90.81 125 LYS A CA 1
ATOM 944 C C . LYS A 1 125 ? 7.401 4.898 0.453 1.00 90.81 125 LYS A C 1
ATOM 946 O O . LYS A 1 125 ? 6.847 3.876 0.038 1.00 90.81 125 LYS A O 1
ATOM 951 N N . PRO A 1 126 ? 7.753 5.917 -0.349 1.00 88.88 126 PRO A N 1
ATOM 952 C CA . PRO A 1 126 ? 7.633 5.837 -1.798 1.00 88.88 126 PRO A CA 1
ATOM 953 C C . PRO A 1 126 ? 8.457 4.672 -2.349 1.00 88.88 126 PRO A C 1
ATOM 955 O O . PRO A 1 126 ? 9.599 4.476 -1.928 1.00 88.88 126 PRO A O 1
ATOM 958 N N . LEU A 1 127 ? 7.904 3.935 -3.312 1.00 87.62 127 LEU A N 1
ATOM 959 C CA . LEU A 1 127 ? 8.675 2.949 -4.073 1.00 87.62 127 LEU A CA 1
ATOM 960 C C . LEU A 1 127 ? 9.816 3.654 -4.826 1.00 87.62 127 LEU A C 1
ATOM 962 O O . LEU A 1 127 ? 9.654 4.786 -5.283 1.00 87.62 127 LEU A O 1
ATOM 966 N N . GLY A 1 128 ? 10.984 3.017 -4.914 1.00 85.81 128 GLY A N 1
ATOM 967 C CA . GLY A 1 128 ? 12.210 3.645 -5.414 1.00 85.81 128 GLY A CA 1
ATOM 968 C C . GLY A 1 128 ? 12.883 4.610 -4.440 1.00 85.81 128 GLY A C 1
ATOM 969 O O . GLY A 1 128 ? 13.754 5.373 -4.852 1.00 85.81 128 GLY A O 1
ATOM 970 N N . SER A 1 129 ? 12.512 4.627 -3.153 1.00 85.75 129 SER A N 1
ATOM 971 C CA . SER A 1 129 ? 13.215 5.469 -2.170 1.00 85.75 129 SER A CA 1
ATOM 972 C C . SER A 1 129 ? 14.700 5.105 -2.020 1.00 85.75 129 SER A C 1
ATOM 974 O O . SER A 1 129 ? 15.489 5.953 -1.605 1.00 85.75 129 SER A O 1
ATOM 976 N N . TRP A 1 130 ? 15.083 3.878 -2.394 1.00 82.94 130 TRP A N 1
ATOM 977 C CA . TRP A 1 130 ? 16.470 3.408 -2.390 1.00 82.94 130 TRP A CA 1
ATOM 978 C C . TRP A 1 130 ? 17.147 3.586 -3.750 1.00 82.94 130 TRP A C 1
ATOM 980 O O . TRP A 1 130 ? 18.330 3.920 -3.805 1.00 82.94 130 TRP A O 1
ATOM 990 N N . ASN A 1 131 ? 16.396 3.426 -4.840 1.00 81.56 131 ASN A N 1
ATOM 991 C CA . ASN A 1 131 ? 16.825 3.748 -6.192 1.00 81.56 131 ASN A CA 1
ATOM 992 C C . ASN A 1 131 ? 15.749 4.570 -6.937 1.00 81.56 131 ASN A C 1
ATOM 994 O O . ASN A 1 131 ? 14.831 4.011 -7.546 1.00 81.56 131 ASN A O 1
ATOM 998 N N . PRO A 1 132 ? 15.866 5.909 -6.971 1.00 76.19 132 PRO A N 1
ATOM 999 C CA . PRO A 1 132 ? 14.823 6.775 -7.517 1.00 76.19 132 PRO A CA 1
ATOM 1000 C C . PRO A 1 132 ? 14.696 6.719 -9.046 1.00 76.19 132 PRO A C 1
ATOM 1002 O O . PRO A 1 132 ? 13.858 7.420 -9.605 1.00 76.19 132 PRO A O 1
ATOM 1005 N N . GLN A 1 133 ? 15.524 5.948 -9.757 1.00 76.00 133 GLN A N 1
ATOM 1006 C CA . GLN A 1 133 ? 15.494 5.871 -11.224 1.00 76.00 133 GLN A CA 1
ATOM 1007 C C . GLN A 1 133 ? 14.525 4.811 -11.768 1.00 76.00 133 GLN A C 1
ATOM 1009 O O . GLN A 1 133 ? 14.115 4.922 -12.920 1.00 76.00 133 GLN A O 1
ATOM 1014 N N . ILE A 1 134 ? 14.145 3.816 -10.962 1.00 74.62 134 ILE A N 1
ATOM 1015 C CA . ILE A 1 134 ? 13.348 2.652 -11.402 1.00 74.62 134 ILE A CA 1
ATOM 1016 C C . ILE A 1 134 ? 11.844 2.785 -11.120 1.00 74.62 134 ILE A C 1
ATOM 1018 O O . ILE A 1 134 ? 11.037 2.122 -11.759 1.00 74.62 134 ILE A O 1
ATOM 1022 N N . TRP A 1 135 ? 11.451 3.690 -10.219 1.00 78.38 135 TRP A N 1
ATOM 1023 C CA . TRP A 1 135 ? 10.054 3.908 -9.821 1.00 78.38 135 TRP A CA 1
ATOM 1024 C C . TRP A 1 135 ? 9.605 5.356 -10.044 1.00 78.38 135 TRP A C 1
ATOM 1026 O O . TRP A 1 135 ? 9.044 6.008 -9.166 1.00 78.38 135 TRP A O 1
ATOM 1036 N N . LYS A 1 136 ? 9.838 5.883 -11.250 1.00 83.31 136 LYS A N 1
ATOM 1037 C CA . LYS A 1 136 ? 9.195 7.125 -11.701 1.00 83.31 136 LYS A CA 1
ATOM 1038 C C . LYS A 1 136 ? 8.058 6.786 -12.643 1.00 83.31 136 LYS A C 1
ATOM 1040 O O . LYS A 1 136 ? 8.206 5.926 -13.502 1.00 83.31 136 LYS A O 1
ATOM 1045 N N . ALA A 1 137 ? 6.936 7.483 -12.513 1.00 79.25 137 ALA A N 1
ATOM 1046 C CA . ALA A 1 137 ? 5.881 7.386 -13.508 1.00 79.25 137 ALA A CA 1
ATOM 1047 C C . ALA A 1 137 ? 6.431 7.842 -14.867 1.00 79.25 137 ALA A C 1
ATOM 1049 O O . ALA A 1 137 ? 7.017 8.924 -14.977 1.00 79.25 137 ALA A O 1
ATOM 1050 N N . THR A 1 138 ? 6.224 7.035 -15.903 1.00 76.19 138 THR A N 1
ATOM 1051 C CA . THR A 1 138 ? 6.433 7.478 -17.279 1.00 76.19 138 THR A CA 1
ATOM 1052 C C . THR A 1 138 ? 5.378 8.539 -17.546 1.00 76.19 138 THR A C 1
ATOM 1054 O O . THR A 1 138 ? 4.191 8.230 -17.643 1.00 76.19 138 THR A O 1
ATOM 1057 N N . VAL A 1 139 ? 5.789 9.811 -17.573 1.00 65.75 139 VAL A N 1
ATOM 1058 C CA . VAL A 1 139 ? 4.888 10.935 -17.843 1.00 65.75 139 VAL A CA 1
ATOM 1059 C C . VAL A 1 139 ? 4.419 10.822 -19.291 1.00 65.75 139 VAL A C 1
ATOM 1061 O O . VAL A 1 139 ? 5.000 11.411 -20.195 1.00 65.75 139 VAL A O 1
ATOM 1064 N N . ASN A 1 140 ? 3.355 10.061 -19.521 1.00 55.19 140 ASN A N 1
ATOM 1065 C CA . ASN A 1 140 ? 2.561 10.208 -20.725 1.00 55.19 140 ASN A CA 1
ATOM 1066 C C . ASN A 1 140 ? 1.742 11.480 -20.521 1.00 55.19 140 ASN A C 1
ATOM 1068 O O . ASN A 1 140 ? 0.893 11.554 -19.631 1.00 55.19 140 ASN A O 1
ATOM 1072 N N . GLY A 1 141 ? 2.093 12.528 -21.265 1.00 47.34 141 GLY A N 1
ATOM 1073 C CA . GLY A 1 141 ? 1.440 13.824 -21.185 1.00 47.34 141 GLY A CA 1
ATOM 1074 C C . GLY A 1 141 ? -0.063 13.688 -21.404 1.00 47.34 141 GLY A C 1
ATOM 1075 O O . GLY A 1 141 ? -0.498 13.495 -22.528 1.00 47.34 141 GLY A O 1
ATOM 1076 N N . ASN A 1 142 ? -0.827 13.741 -20.314 1.00 43.50 142 ASN A N 1
ATOM 1077 C CA . ASN A 1 142 ? -2.193 14.254 -20.225 1.00 43.50 142 ASN A CA 1
ATOM 1078 C C . ASN A 1 142 ? -2.634 14.198 -18.760 1.00 43.50 142 ASN A C 1
ATOM 1080 O O . ASN A 1 142 ? -3.387 13.331 -18.327 1.00 43.50 142 ASN A O 1
ATOM 1084 N N . ARG A 1 143 ? -2.158 15.171 -17.977 1.00 46.12 143 ARG A N 1
ATOM 1085 C CA . ARG A 1 143 ? -2.830 15.558 -16.734 1.00 46.12 143 ARG A CA 1
ATOM 1086 C C . ARG A 1 143 ? -4.106 16.317 -17.105 1.00 46.12 143 ARG A C 1
ATOM 1088 O O . ARG A 1 143 ? -4.105 17.542 -17.121 1.00 46.12 143 ARG A O 1
ATOM 1095 N N . GLN A 1 144 ? -5.168 15.594 -17.442 1.00 35.06 144 GLN A N 1
ATOM 1096 C CA . GLN A 1 144 ? -6.531 16.100 -17.296 1.00 35.06 144 GLN A CA 1
ATOM 1097 C C . GLN A 1 144 ? -7.200 15.261 -16.216 1.00 35.06 144 GLN A C 1
ATOM 1099 O O . GLN A 1 144 ? -7.608 14.127 -16.445 1.00 35.06 144 GLN A O 1
ATOM 1104 N N . CYS A 1 145 ? -7.219 15.820 -15.011 1.00 35.31 145 CYS A N 1
ATOM 1105 C CA . CYS A 1 145 ? -8.140 15.408 -13.970 1.00 35.31 145 CYS A CA 1
ATOM 1106 C C . CYS A 1 145 ? -9.547 15.825 -14.426 1.00 35.31 145 CYS A C 1
ATOM 1108 O O . CYS A 1 145 ? -9.749 16.999 -14.745 1.00 35.31 145 CYS A O 1
ATOM 1110 N N . LEU A 1 146 ? -10.472 14.871 -14.477 1.00 32.03 146 LEU A N 1
ATOM 1111 C CA . LEU A 1 146 ? -11.915 15.103 -14.429 1.00 32.03 146 LEU A CA 1
ATOM 1112 C C . LEU A 1 146 ? -12.407 14.653 -13.055 1.00 32.03 146 LEU A C 1
ATOM 1114 O O . LEU A 1 146 ? -11.868 13.630 -12.568 1.00 32.03 146 LEU A O 1
#

pLDDT: mean 77.48, std 21.13, range [32.03, 97.38]

Foldseek 3Di:
DDDDDDDDDDDDDDDDDDDDDDDPDPPPPPPPQQAWDKDWDWDDQWPDDTKIKIKGFRGADDPVLVVQLVCQCPPPRDVSSLVSQVPADFGTWMDIVDPDIFTWRHWDWDQDPVRDIDIDTDGSDDPCPVNVRGGDGNCPPDPDDD

Sequence (146 aa):
MKSNRLLRRGPALALVVAGTLAASILRVQAQAKGSVENFTATAVNVTGAPDPVKIDLLRWSTDAEREQVFNALSEKGEKEFLNVLSKQPTLGYVWTSESAGYSVRYAYQTVAPDGGERVVVATDKPLGSWNPQIWKATVNGNRQCL

Radius of gyration: 28.42 Å; chains: 1; bounding box: 97×66×33 Å